Protein AF-A0A2A4XPA4-F1 (afdb_monomer_lite)

pLDDT: mean 94.66, std 5.87, range [63.81, 98.56]

Radius of gyration: 63.0 Å; chains: 1; bounding box: 118×29×169 Å

Foldseek 3Di:
DVVQLVVLVVQLVVLVVVPPVSVVSNVVSVVSNVVVVVVVVVVVVVVVVVVVVVVVVVVVVVVVVVVVVVVVVVVVVVVVVVVVVVVVVVVVVVVVVVVVVVVVVVVVVVVVVVVVVVVVVVVVVVVVVVVVVVVVVVVVVVVVVVVVVVVVVVVVVD

Secondary structure (DSSP, 8-state):
-HHHHHHHHHHHHHHHHTGGGGHHHHHHHHHHHHHHHHHHHHHHHHHHHHHHHHHHHHHHHHHHHHHHHHHHHHHHHHHHHHHHHHHHHHHHHHHHHHHHHHHHHHHHHHHHHHHHHHHHHHHHHHHHHHHHHHHHHHHHHHHHHHHHHHHHHHHHT-

Structure (mmCIF, N/CA/C/O backbone):
data_AF-A0A2A4XPA4-F1
#
_entry.id   AF-A0A2A4X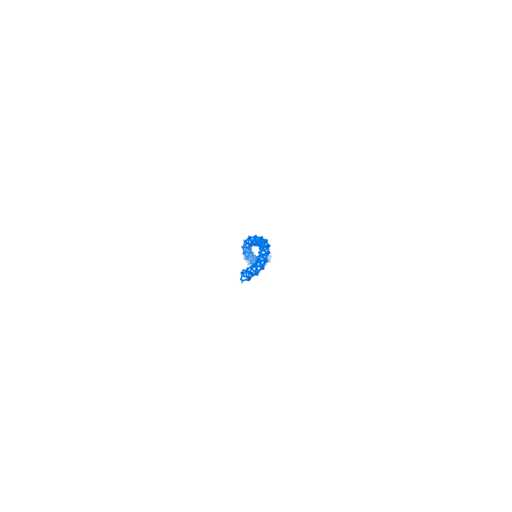PA4-F1
#
loop_
_atom_site.group_PDB
_atom_site.id
_atom_site.type_symbol
_atom_site.label_atom_id
_atom_site.label_alt_id
_atom_site.label_comp_id
_atom_site.label_asym_id
_atom_site.label_entity_id
_atom_site.label_seq_id
_atom_site.pdbx_PDB_ins_code
_atom_site.Cartn_x
_atom_site.Cartn_y
_atom_site.Cartn_z
_atom_site.occupancy
_atom_site.B_iso_or_equiv
_atom_site.auth_seq_id
_atom_site.auth_comp_id
_atom_site.auth_asym_id
_atom_site.auth_atom_id
_atom_site.pdbx_PDB_model_num
ATOM 1 N N . ALA A 1 1 ? 38.205 2.075 -56.247 1.00 78.06 1 ALA A N 1
ATOM 2 C CA . ALA A 1 1 ? 39.506 2.780 -56.245 1.00 78.06 1 ALA A CA 1
ATOM 3 C C . ALA A 1 1 ? 40.656 1.888 -56.724 1.00 78.06 1 ALA A C 1
ATOM 5 O O . ALA A 1 1 ? 41.434 2.318 -57.566 1.00 78.06 1 ALA A O 1
ATOM 6 N N . GLU A 1 2 ? 40.751 0.644 -56.246 1.00 80.25 2 GLU A N 1
ATOM 7 C CA . GLU A 1 2 ? 41.863 -0.274 -56.547 1.00 80.25 2 GLU A CA 1
ATOM 8 C C . GLU A 1 2 ? 42.050 -0.579 -58.047 1.00 80.25 2 GLU A C 1
ATOM 10 O O . GLU A 1 2 ? 43.156 -0.463 -58.570 1.00 80.25 2 GLU A O 1
ATOM 15 N N . GLN A 1 3 ? 40.962 -0.840 -58.780 1.00 85.56 3 GLN A N 1
ATOM 16 C CA . GLN A 1 3 ? 41.000 -1.038 -60.236 1.00 85.56 3 GLN A CA 1
ATOM 17 C C . GLN A 1 3 ? 41.474 0.218 -60.991 1.00 85.56 3 GLN A C 1
ATOM 19 O O . GLN A 1 3 ? 42.236 0.120 -61.948 1.00 85.56 3 GLN A O 1
ATOM 24 N N . THR A 1 4 ? 41.069 1.409 -60.539 1.00 86.88 4 THR A N 1
ATOM 25 C CA . THR A 1 4 ? 41.497 2.701 -61.101 1.00 86.88 4 THR A CA 1
ATOM 26 C C . THR A 1 4 ? 42.980 2.964 -60.831 1.00 86.88 4 THR A C 1
ATOM 28 O O . THR A 1 4 ? 43.686 3.428 -61.721 1.00 86.88 4 THR A O 1
ATOM 31 N N . ASN A 1 5 ? 43.474 2.603 -59.642 1.00 84.19 5 ASN A N 1
ATOM 32 C CA . ASN A 1 5 ? 44.893 2.665 -59.279 1.00 84.19 5 ASN A CA 1
ATOM 33 C C . ASN A 1 5 ? 45.743 1.698 -60.131 1.00 84.19 5 ASN A C 1
ATOM 35 O O . ASN A 1 5 ? 46.809 2.075 -60.613 1.00 84.19 5 ASN A O 1
ATOM 39 N N . LEU A 1 6 ? 45.247 0.480 -60.383 1.00 87.50 6 LEU A N 1
ATOM 40 C CA . LEU A 1 6 ? 45.876 -0.507 -61.273 1.00 87.50 6 LEU A CA 1
ATOM 41 C C . LEU A 1 6 ? 45.920 -0.039 -62.735 1.00 87.50 6 LEU A C 1
ATOM 43 O O . LEU A 1 6 ? 46.951 -0.163 -63.396 1.00 87.50 6 LEU A O 1
ATOM 47 N N . LEU A 1 7 ? 44.828 0.543 -63.237 1.00 87.25 7 LEU A N 1
ATOM 48 C CA . LEU A 1 7 ? 44.773 1.121 -64.584 1.00 87.25 7 LEU A CA 1
ATOM 49 C C . LEU A 1 7 ? 45.718 2.321 -64.724 1.00 87.25 7 LEU A C 1
ATOM 51 O O . LEU A 1 7 ? 46.426 2.426 -65.723 1.00 87.25 7 LEU A O 1
ATOM 55 N N . ALA A 1 8 ? 45.781 3.184 -63.708 1.00 87.75 8 ALA A N 1
ATOM 56 C CA . ALA A 1 8 ? 46.708 4.309 -63.657 1.00 87.75 8 ALA A CA 1
ATOM 57 C C . ALA A 1 8 ? 48.173 3.850 -63.616 1.00 87.75 8 ALA A C 1
ATOM 59 O O . ALA A 1 8 ? 49.020 4.427 -64.288 1.00 87.75 8 ALA A O 1
ATOM 60 N N . LEU A 1 9 ? 48.480 2.770 -62.892 1.00 85.38 9 LEU A N 1
ATOM 61 C CA . LEU A 1 9 ? 49.815 2.175 -62.872 1.00 85.38 9 LEU A CA 1
ATOM 62 C C . LEU A 1 9 ? 50.224 1.642 -64.252 1.00 85.38 9 LEU A C 1
ATOM 64 O O . LEU A 1 9 ? 51.323 1.944 -64.715 1.00 85.38 9 LEU A O 1
ATOM 68 N N . ASN A 1 10 ? 49.337 0.905 -64.924 1.00 87.56 10 ASN A N 1
ATOM 69 C CA . ASN A 1 10 ? 49.577 0.415 -66.284 1.00 87.56 10 ASN A CA 1
ATOM 70 C C . ASN A 1 10 ? 49.756 1.573 -67.279 1.00 87.56 10 ASN A C 1
ATOM 72 O O . ASN A 1 10 ? 50.640 1.520 -68.131 1.00 87.56 10 ASN A O 1
ATOM 76 N N . ALA A 1 11 ? 48.980 2.650 -67.129 1.00 87.19 11 ALA A N 1
ATOM 77 C CA . ALA A 1 11 ? 49.128 3.865 -67.924 1.00 87.19 11 ALA A CA 1
ATOM 78 C C . ALA A 1 11 ? 50.481 4.561 -67.688 1.00 87.19 11 ALA A C 1
ATOM 80 O O . ALA A 1 11 ? 51.105 5.009 -68.647 1.00 87.19 11 ALA A O 1
ATOM 81 N N . THR A 1 12 ? 50.982 4.600 -66.448 1.00 85.50 12 THR A N 1
ATOM 82 C CA . THR A 1 12 ? 52.321 5.126 -66.128 1.00 85.50 12 THR A CA 1
ATOM 83 C C . THR A 1 12 ? 53.437 4.272 -66.737 1.00 85.50 12 THR A C 1
ATOM 85 O O . THR A 1 12 ? 54.426 4.819 -67.226 1.00 85.50 12 THR A O 1
ATOM 88 N N . ILE A 1 13 ? 53.281 2.942 -66.747 1.00 85.19 13 ILE A N 1
ATOM 89 C CA . ILE A 1 13 ? 54.237 2.013 -67.375 1.00 85.19 13 ILE A CA 1
ATOM 90 C C . ILE A 1 13 ? 54.298 2.251 -68.889 1.00 85.19 13 ILE A C 1
ATOM 92 O O . ILE A 1 13 ? 55.386 2.397 -69.449 1.00 85.19 13 ILE A O 1
ATOM 96 N N . GLU A 1 14 ? 53.144 2.360 -69.549 1.00 88.00 14 GLU A N 1
ATOM 97 C CA . GLU A 1 14 ? 53.097 2.573 -70.999 1.00 88.00 14 GLU A CA 1
ATOM 98 C C . GLU A 1 14 ? 53.550 3.994 -71.388 1.00 88.00 14 GLU A C 1
ATOM 100 O O . GLU A 1 14 ? 54.216 4.179 -72.407 1.00 88.00 14 GLU A O 1
ATOM 105 N N . ALA A 1 15 ? 53.303 4.994 -70.531 1.00 86.44 15 ALA A N 1
ATOM 106 C CA . ALA A 1 15 ? 53.837 6.347 -70.693 1.00 86.44 15 ALA A CA 1
ATOM 107 C C . ALA A 1 15 ? 55.373 6.381 -70.640 1.00 86.44 15 ALA A C 1
ATOM 109 O O . ALA A 1 15 ? 56.000 7.074 -71.441 1.00 86.44 15 ALA A O 1
ATOM 110 N N . ALA A 1 16 ? 55.9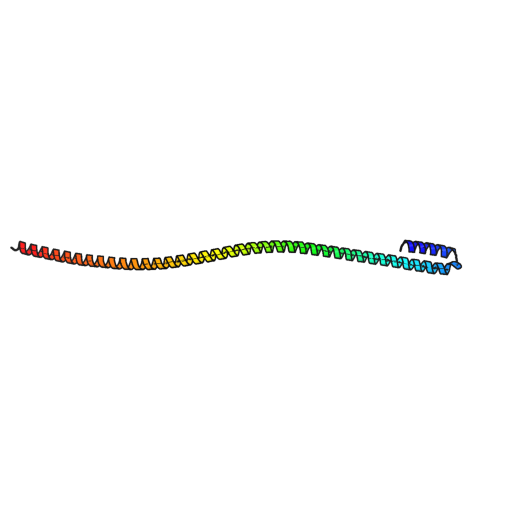87 5.613 -69.732 1.00 84.94 16 ALA A N 1
ATOM 111 C CA . ALA A 1 16 ? 57.442 5.486 -69.642 1.00 84.94 16 ALA A CA 1
ATOM 112 C C . ALA A 1 16 ? 58.034 4.791 -70.881 1.00 84.94 16 ALA A C 1
ATOM 114 O O . ALA A 1 16 ? 59.110 5.162 -71.351 1.00 84.94 16 ALA A O 1
ATOM 115 N N . ARG A 1 17 ? 57.304 3.825 -71.453 1.00 87.06 17 ARG A N 1
ATOM 116 C CA . ARG A 1 17 ? 57.691 3.107 -72.675 1.00 87.06 17 ARG A CA 1
ATOM 117 C C . ARG A 1 17 ? 57.690 3.998 -73.924 1.00 87.06 17 ARG A C 1
ATOM 119 O O . ARG A 1 17 ? 58.490 3.773 -74.827 1.00 87.06 17 ARG A O 1
ATOM 126 N N . ALA A 1 18 ? 56.835 5.021 -73.959 1.00 85.69 18 ALA A N 1
ATOM 127 C CA . ALA A 1 18 ? 56.734 5.993 -75.051 1.00 85.69 18 ALA A CA 1
ATOM 128 C C . ALA A 1 18 ? 57.793 7.124 -75.009 1.00 85.69 18 ALA A C 1
ATOM 130 O O . ALA A 1 18 ? 57.845 7.950 -75.926 1.00 85.69 18 ALA A O 1
ATOM 131 N N . GLY A 1 19 ? 58.646 7.184 -73.976 1.00 81.62 19 GLY A N 1
ATOM 132 C CA . GLY A 1 19 ? 59.735 8.165 -73.868 1.00 81.62 19 GLY A CA 1
ATOM 133 C C . GLY A 1 19 ? 59.254 9.623 -73.770 1.00 81.62 19 GLY A C 1
ATOM 134 O O . GLY A 1 19 ? 58.294 9.926 -73.065 1.00 81.62 19 GLY A O 1
ATOM 135 N N . GLU A 1 20 ? 59.912 10.551 -74.479 1.00 79.81 20 GLU A N 1
ATOM 136 C CA . GLU A 1 20 ? 59.581 11.994 -74.463 1.00 79.81 20 GLU A CA 1
ATOM 137 C C . GLU A 1 20 ? 58.129 12.291 -74.885 1.00 79.81 20 GLU A C 1
ATOM 139 O O . GLU A 1 20 ? 57.500 13.193 -74.330 1.00 79.81 20 GLU A O 1
ATOM 144 N N . MET A 1 21 ? 57.560 11.495 -75.799 1.00 78.38 21 MET A N 1
ATOM 145 C CA . MET A 1 21 ? 56.183 11.668 -76.288 1.00 78.38 21 MET A CA 1
ATOM 146 C C . MET A 1 21 ? 55.123 11.276 -75.241 1.00 78.38 21 MET A C 1
ATOM 148 O O . MET A 1 21 ? 53.968 11.681 -75.354 1.00 78.38 21 MET A O 1
ATOM 152 N N . GLY A 1 22 ? 55.501 10.509 -74.208 1.00 83.50 22 GLY A N 1
ATOM 153 C CA . GLY A 1 22 ? 54.608 10.013 -73.155 1.00 83.50 22 GLY A CA 1
ATOM 154 C C . GLY A 1 22 ? 54.494 10.908 -71.916 1.00 83.50 22 GLY A C 1
ATOM 155 O O . GLY A 1 22 ? 53.676 10.624 -71.042 1.00 83.50 22 GLY A O 1
ATOM 156 N N . LYS A 1 23 ? 55.268 12.002 -71.816 1.00 82.19 23 LYS A N 1
ATOM 157 C CA . LYS A 1 23 ? 55.342 12.842 -70.600 1.00 82.19 23 LYS A CA 1
ATOM 158 C C . LYS A 1 23 ? 53.990 13.398 -70.142 1.00 82.19 23 LYS A C 1
ATOM 160 O O . LYS A 1 23 ? 53.690 13.356 -68.954 1.00 82.19 23 LYS A O 1
ATOM 165 N N . GLY A 1 24 ? 53.156 13.879 -71.067 1.00 85.19 24 GLY A N 1
ATOM 166 C CA . GLY A 1 24 ? 51.815 14.381 -70.732 1.00 85.19 24 GLY A CA 1
ATOM 167 C C . GLY A 1 24 ? 50.889 13.281 -70.200 1.00 85.19 24 GLY A C 1
ATOM 168 O O . GLY A 1 24 ? 50.154 13.496 -69.239 1.00 85.19 24 GLY A O 1
ATOM 169 N N . PHE A 1 25 ? 50.986 12.075 -70.767 1.00 86.81 25 PHE A N 1
ATOM 170 C CA . PHE A 1 25 ? 50.215 10.911 -70.326 1.00 86.81 25 PHE A CA 1
ATOM 171 C C . PHE A 1 25 ? 50.685 10.404 -68.953 1.00 86.81 25 PHE A C 1
ATOM 173 O O . PHE A 1 25 ? 49.860 10.026 -68.125 1.00 86.81 25 PHE A O 1
ATOM 180 N N . ALA A 1 26 ? 51.990 10.484 -68.667 1.00 86.56 26 ALA A N 1
ATOM 181 C CA . ALA A 1 26 ? 52.560 10.137 -67.364 1.00 86.56 26 ALA A CA 1
ATOM 182 C C . ALA A 1 26 ? 52.044 11.041 -66.230 1.00 86.56 26 ALA A C 1
ATOM 184 O O . ALA A 1 26 ? 51.760 10.549 -65.138 1.00 86.56 26 ALA A O 1
ATOM 185 N N . VAL A 1 27 ? 51.882 12.348 -66.482 1.00 88.69 27 VAL A N 1
ATOM 186 C CA . VAL A 1 27 ? 51.324 13.291 -65.492 1.00 88.69 27 VAL A CA 1
ATOM 187 C C . VAL A 1 27 ? 49.870 12.946 -65.179 1.00 88.69 27 VAL A C 1
ATOM 189 O O . VAL A 1 27 ? 49.508 12.828 -64.011 1.00 88.69 27 VAL A O 1
ATOM 192 N N . VAL A 1 28 ? 49.051 12.705 -66.208 1.00 90.38 28 VAL A N 1
ATOM 193 C CA . VAL A 1 28 ? 47.643 12.316 -66.026 1.00 90.38 28 VAL A CA 1
ATOM 194 C C . VAL A 1 28 ? 47.535 10.979 -65.291 1.00 90.38 28 VAL A C 1
ATOM 196 O O . VAL A 1 28 ? 46.748 10.859 -64.358 1.00 90.38 28 VAL A O 1
ATOM 199 N N . ALA A 1 29 ? 48.354 9.988 -65.648 1.00 89.81 29 ALA A N 1
ATOM 200 C CA . ALA A 1 29 ? 48.372 8.697 -64.968 1.00 89.81 29 ALA A CA 1
ATOM 201 C C . ALA A 1 29 ? 48.773 8.826 -63.485 1.00 89.81 29 ALA A C 1
ATOM 203 O O . ALA A 1 29 ? 48.153 8.204 -62.623 1.00 89.81 29 ALA A O 1
ATOM 204 N N . SER A 1 30 ? 49.749 9.682 -6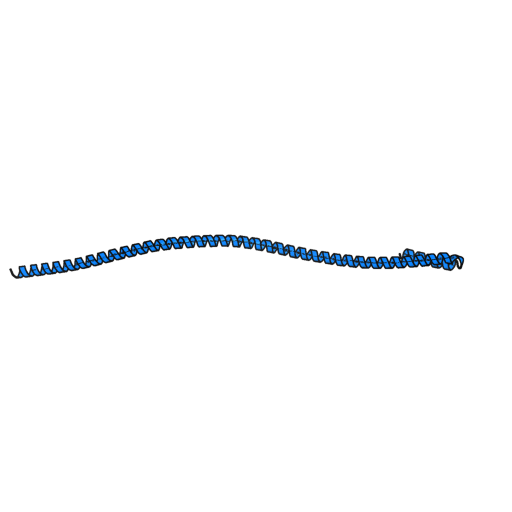3.160 1.00 89.06 30 SER A N 1
ATOM 205 C CA . SER A 1 30 ? 50.129 9.977 -61.772 1.00 89.06 30 SER A CA 1
ATOM 206 C C . SER A 1 30 ? 49.007 10.666 -60.988 1.00 89.06 30 SER A C 1
ATOM 208 O O . SER A 1 30 ? 48.763 10.313 -59.833 1.00 89.06 30 SER A O 1
ATOM 210 N N . GLU A 1 31 ? 48.296 11.610 -61.605 1.00 91.81 31 GLU A N 1
ATOM 211 C CA . GLU A 1 31 ? 47.179 12.315 -60.968 1.00 91.81 31 GLU A CA 1
ATOM 212 C C . GLU A 1 31 ? 46.001 11.368 -60.707 1.00 91.81 31 GLU A C 1
ATOM 214 O O . GLU A 1 31 ? 45.484 11.303 -59.593 1.00 91.81 31 GLU A O 1
ATOM 219 N N . VAL A 1 32 ? 45.646 10.524 -61.685 1.00 92.81 32 VAL A N 1
ATOM 220 C CA . VAL A 1 32 ? 44.612 9.487 -61.518 1.00 92.81 32 VAL A CA 1
ATOM 221 C C . VAL A 1 32 ? 44.997 8.502 -60.411 1.00 92.81 32 VAL A C 1
ATOM 223 O O . VAL A 1 32 ? 44.144 8.114 -59.612 1.00 92.81 32 VAL A O 1
ATOM 226 N N . LYS A 1 33 ? 46.279 8.130 -60.307 1.00 87.06 33 LYS A N 1
ATOM 227 C CA . LYS A 1 33 ? 46.792 7.281 -59.223 1.00 87.06 33 LYS A CA 1
ATOM 228 C C . LYS A 1 33 ? 46.640 7.952 -57.852 1.00 87.06 33 LYS A C 1
ATOM 230 O O . LYS A 1 33 ? 46.200 7.313 -56.897 1.00 87.06 33 LYS A O 1
ATOM 235 N N . SER A 1 34 ? 46.974 9.240 -57.756 1.00 91.44 34 SER A N 1
ATOM 236 C CA . SER A 1 34 ? 46.817 10.040 -56.535 1.00 91.44 34 SER A CA 1
ATOM 237 C C . SER A 1 34 ? 45.349 10.126 -56.103 1.00 91.44 34 SER A C 1
ATOM 239 O O . SER A 1 34 ? 45.027 9.807 -54.957 1.00 91.44 34 SER A O 1
ATOM 241 N N . LEU A 1 35 ? 44.443 10.459 -57.029 1.00 93.12 35 LEU A N 1
ATOM 242 C CA . LEU A 1 35 ? 43.000 10.523 -56.773 1.00 93.12 35 LEU A CA 1
ATOM 243 C C . LEU A 1 35 ? 42.426 9.161 -56.369 1.00 93.12 35 LEU A C 1
ATOM 245 O O . LEU A 1 35 ? 41.601 9.087 -55.458 1.00 93.12 35 LEU A O 1
ATOM 249 N N . ALA A 1 36 ? 42.871 8.072 -57.003 1.00 92.12 36 ALA A N 1
ATOM 250 C CA . ALA A 1 36 ? 42.450 6.724 -56.635 1.00 92.12 36 ALA A CA 1
ATOM 251 C C . ALA A 1 36 ? 42.866 6.373 -55.195 1.00 92.12 36 ALA A C 1
ATOM 253 O O . ALA A 1 36 ? 42.043 5.856 -54.442 1.00 92.12 36 ALA A O 1
ATOM 254 N N . ASN A 1 37 ? 44.091 6.713 -54.782 1.00 91.25 37 ASN A N 1
ATOM 255 C CA . ASN A 1 37 ? 44.553 6.500 -53.406 1.00 91.25 37 ASN A CA 1
ATOM 256 C C . ASN A 1 37 ? 43.798 7.373 -52.392 1.00 91.25 37 ASN A C 1
ATOM 258 O O . ASN A 1 37 ? 43.400 6.876 -51.342 1.00 91.25 37 ASN A O 1
ATOM 262 N N . GLN A 1 38 ? 43.543 8.646 -52.712 1.00 94.62 38 GLN A N 1
ATOM 263 C CA . GLN A 1 38 ? 42.725 9.526 -51.866 1.00 94.62 38 GLN A CA 1
ATOM 264 C C . GLN A 1 38 ? 41.295 8.993 -51.715 1.00 94.62 38 GLN A C 1
ATOM 266 O O . GLN A 1 38 ? 40.754 8.982 -50.614 1.00 94.62 38 GLN A O 1
ATOM 271 N N . THR A 1 39 ? 40.709 8.481 -52.801 1.00 94.19 39 THR A N 1
ATOM 272 C CA . THR A 1 39 ? 39.374 7.866 -52.783 1.00 94.19 39 THR A CA 1
ATOM 273 C C . THR A 1 39 ? 39.356 6.600 -51.926 1.00 94.19 39 THR A C 1
ATOM 275 O O . THR A 1 39 ? 38.416 6.401 -51.162 1.00 94.19 39 THR A O 1
ATOM 278 N N . ALA A 1 40 ? 40.383 5.747 -52.027 1.00 93.81 40 ALA A N 1
ATOM 279 C CA . ALA A 1 40 ? 40.505 4.548 -51.194 1.00 93.81 40 ALA A CA 1
ATOM 280 C C . ALA A 1 40 ? 40.568 4.917 -49.707 1.00 93.81 40 ALA A C 1
ATOM 282 O O . ALA A 1 40 ? 39.763 4.419 -48.926 1.00 93.81 40 ALA A O 1
ATOM 283 N N . LYS A 1 41 ? 41.433 5.874 -49.349 1.00 94.25 41 LYS A N 1
ATOM 284 C CA . LYS A 1 41 ? 41.571 6.360 -47.973 1.00 94.25 41 LYS A CA 1
ATOM 285 C C . LYS A 1 41 ? 40.269 6.958 -47.431 1.00 94.25 41 LYS A C 1
ATOM 287 O O . LYS A 1 41 ? 39.840 6.596 -46.344 1.00 94.25 41 LYS A O 1
ATOM 292 N N . ALA A 1 42 ? 39.609 7.824 -48.199 1.00 95.19 42 ALA A N 1
ATOM 293 C CA . ALA A 1 42 ? 38.322 8.393 -47.798 1.00 95.19 42 ALA A CA 1
ATOM 294 C C . ALA A 1 42 ? 37.244 7.305 -47.625 1.00 95.19 42 ALA A C 1
ATOM 296 O O . ALA A 1 42 ? 36.416 7.391 -46.725 1.00 95.19 42 ALA A O 1
ATOM 297 N N . THR A 1 43 ? 37.265 6.255 -48.455 1.00 95.69 43 THR A N 1
ATOM 298 C CA . THR A 1 43 ? 36.341 5.115 -48.325 1.00 95.69 43 THR A CA 1
ATOM 299 C C . THR A 1 43 ? 36.617 4.308 -47.053 1.00 95.69 43 THR A C 1
ATOM 301 O O . THR A 1 43 ? 35.670 3.888 -46.390 1.00 95.69 43 THR A O 1
ATOM 304 N N . GLU A 1 44 ? 37.885 4.108 -46.684 1.00 95.94 44 GLU A N 1
ATOM 305 C CA . GLU A 1 44 ? 38.273 3.462 -45.421 1.00 95.94 44 GLU A CA 1
ATOM 306 C C . GLU A 1 44 ? 37.833 4.287 -44.205 1.00 95.94 44 GLU A C 1
ATOM 308 O O . GLU A 1 44 ? 37.220 3.738 -43.292 1.00 95.94 44 GLU A O 1
ATOM 313 N N . GLU A 1 45 ? 38.063 5.604 -44.220 1.00 97.12 45 GLU A N 1
ATOM 314 C CA . GLU A 1 45 ? 37.628 6.521 -43.156 1.00 97.12 45 GLU A CA 1
ATOM 315 C C . GLU A 1 45 ? 36.097 6.514 -42.996 1.00 97.12 45 GLU A C 1
ATOM 317 O O . GLU A 1 45 ? 35.595 6.377 -41.880 1.00 97.12 45 GLU A O 1
ATOM 322 N N . ILE A 1 46 ? 35.344 6.569 -44.103 1.00 97.06 46 ILE A N 1
ATOM 323 C CA . ILE A 1 46 ? 33.878 6.444 -44.083 1.00 97.06 46 ILE A CA 1
ATOM 324 C C . ILE A 1 46 ? 33.458 5.077 -43.536 1.00 97.06 46 ILE A C 1
ATOM 326 O O . ILE A 1 46 ? 32.524 4.999 -42.743 1.00 97.06 46 ILE A O 1
ATOM 330 N N . SER A 1 47 ? 34.137 3.997 -43.930 1.00 97.62 47 SER A N 1
ATOM 331 C CA . SER A 1 47 ? 33.807 2.644 -43.463 1.00 97.62 47 SER A CA 1
ATOM 332 C C . SER A 1 47 ? 34.011 2.503 -41.954 1.00 97.62 47 SER A C 1
ATOM 334 O O . SER A 1 47 ? 33.153 1.940 -41.277 1.00 97.62 47 SER A O 1
ATOM 336 N N . ALA A 1 48 ? 35.102 3.062 -41.421 1.00 97.69 48 ALA A N 1
ATOM 337 C CA . ALA A 1 48 ? 35.351 3.112 -39.983 1.00 97.69 48 ALA A CA 1
ATOM 338 C C . ALA A 1 48 ? 34.267 3.924 -39.258 1.00 97.69 48 ALA A C 1
ATOM 340 O O . ALA A 1 48 ? 33.677 3.447 -38.293 1.00 97.69 48 ALA A O 1
ATOM 341 N N . GLN A 1 49 ? 33.918 5.102 -39.779 1.00 98.12 49 GLN A N 1
ATOM 342 C CA . GLN A 1 49 ? 32.883 5.941 -39.180 1.00 98.12 49 GLN A CA 1
ATOM 343 C C . GLN A 1 49 ? 31.497 5.278 -39.203 1.00 98.12 49 GLN A C 1
ATOM 345 O O . GLN A 1 49 ? 30.733 5.394 -38.246 1.00 98.12 49 GLN A O 1
ATOM 350 N N . VAL A 1 50 ? 31.166 4.552 -40.273 1.00 97.94 50 VAL A N 1
ATOM 351 C CA . VAL A 1 50 ? 29.930 3.762 -40.352 1.00 97.94 50 VAL A CA 1
ATOM 352 C C . VAL A 1 50 ? 29.934 2.642 -39.313 1.00 97.94 50 VAL A C 1
ATOM 354 O O . VAL A 1 50 ? 28.908 2.439 -38.664 1.00 97.94 50 VAL A O 1
ATOM 357 N N . ALA A 1 51 ? 31.059 1.951 -39.114 1.00 98.12 51 ALA A N 1
ATOM 358 C CA . ALA A 1 51 ? 31.176 0.915 -38.090 1.00 98.12 51 ALA A CA 1
ATOM 359 C C . ALA A 1 51 ? 30.961 1.484 -36.675 1.00 98.12 51 ALA A C 1
ATOM 361 O O . ALA A 1 51 ? 30.205 0.906 -35.893 1.00 98.12 51 ALA A O 1
ATOM 362 N N . ASP A 1 52 ? 31.530 2.654 -36.376 1.00 98.25 52 ASP A N 1
ATOM 363 C CA . ASP A 1 52 ? 31.348 3.331 -35.085 1.00 98.25 52 ASP A CA 1
ATOM 364 C C . ASP A 1 52 ? 29.890 3.767 -34.859 1.00 98.25 52 ASP A C 1
ATOM 366 O O . ASP A 1 52 ? 29.335 3.595 -33.768 1.00 98.25 52 ASP A O 1
ATOM 370 N N . ILE A 1 53 ? 29.230 4.293 -35.899 1.00 97.81 53 ILE A N 1
ATOM 371 C CA . ILE A 1 53 ? 27.803 4.651 -35.849 1.00 97.81 53 ILE A CA 1
ATOM 372 C C . ILE A 1 53 ? 26.946 3.405 -35.607 1.00 97.81 53 ILE A C 1
ATOM 374 O O . ILE A 1 53 ? 26.019 3.443 -34.794 1.00 97.81 53 ILE A O 1
ATOM 378 N N . GLN A 1 54 ? 27.244 2.296 -36.287 1.00 98.06 54 GLN A N 1
ATOM 379 C CA . GLN A 1 54 ? 26.528 1.033 -36.110 1.00 98.06 54 GLN A CA 1
ATOM 380 C C . GLN A 1 54 ? 26.701 0.479 -34.692 1.00 98.06 54 GLN A C 1
ATOM 382 O O . GLN A 1 54 ? 25.709 0.077 -34.082 1.00 98.06 54 GLN A O 1
ATOM 387 N N . ALA A 1 55 ? 27.918 0.513 -34.143 1.00 98.31 55 ALA A N 1
ATOM 388 C CA . ALA A 1 55 ? 28.188 0.099 -32.768 1.00 98.31 55 ALA A CA 1
ATOM 389 C C . ALA A 1 55 ? 27.411 0.961 -31.759 1.00 98.31 55 ALA A C 1
ATOM 391 O O . ALA A 1 55 ? 26.656 0.431 -30.945 1.00 98.31 55 ALA A O 1
ATOM 392 N N . SER A 1 56 ? 27.486 2.287 -31.899 1.00 98.25 56 SER A N 1
ATOM 393 C CA . SER A 1 56 ? 26.759 3.233 -31.038 1.00 98.25 56 SER A CA 1
ATOM 394 C C . SER A 1 56 ? 25.241 3.031 -31.108 1.00 98.25 56 SER A C 1
ATOM 396 O O . SER A 1 56 ? 24.541 3.100 -30.099 1.00 98.25 56 SER A O 1
ATOM 398 N N . THR A 1 57 ? 24.719 2.745 -32.304 1.00 98.31 57 THR A N 1
ATOM 399 C CA . THR A 1 57 ? 23.294 2.452 -32.511 1.00 98.31 57 THR A CA 1
ATOM 400 C C . THR A 1 57 ? 22.897 1.140 -31.837 1.00 98.31 57 THR A C 1
ATOM 402 O O . THR A 1 57 ? 21.849 1.074 -31.199 1.00 98.31 57 THR A O 1
ATOM 405 N N . SER A 1 58 ? 23.732 0.101 -31.936 1.00 98.38 58 SER A N 1
ATOM 406 C CA . SER A 1 58 ? 23.502 -1.175 -31.253 1.00 98.38 58 SER A CA 1
ATOM 407 C C . SER A 1 58 ? 23.446 -0.998 -29.734 1.00 98.38 58 SER A C 1
ATOM 409 O O . SER A 1 58 ? 22.590 -1.592 -29.082 1.00 98.38 58 SER A O 1
ATOM 411 N N . ASP A 1 59 ? 24.328 -0.182 -29.163 1.00 98.38 59 ASP A N 1
ATOM 412 C CA . ASP A 1 59 ? 24.330 0.078 -27.722 1.00 98.38 59 ASP A CA 1
ATOM 413 C C . ASP A 1 59 ? 23.100 0.883 -27.286 1.00 98.38 59 ASP A C 1
ATOM 415 O O . ASP A 1 59 ? 22.483 0.564 -26.270 1.00 98.38 59 ASP A O 1
ATOM 419 N N . ALA A 1 60 ? 22.657 1.850 -28.097 1.00 98.44 60 ALA A N 1
ATOM 420 C CA . ALA A 1 60 ? 21.401 2.558 -27.856 1.00 98.44 60 ALA A CA 1
ATOM 421 C C . ALA A 1 60 ? 20.186 1.611 -27.875 1.00 98.44 60 ALA A C 1
ATOM 423 O O . ALA A 1 60 ? 19.308 1.719 -27.020 1.00 98.44 60 ALA A O 1
ATOM 424 N N . VAL A 1 61 ? 20.142 0.654 -28.810 1.00 98.56 61 VAL A N 1
ATOM 425 C CA . VAL A 1 61 ? 19.069 -0.355 -28.872 1.00 98.56 61 VAL A CA 1
ATOM 426 C C . VAL A 1 61 ? 19.063 -1.238 -27.623 1.00 98.56 61 VAL A C 1
ATOM 428 O O . VAL A 1 61 ? 17.989 -1.473 -27.074 1.00 98.56 61 VAL A O 1
ATOM 431 N N . LYS A 1 62 ? 20.230 -1.677 -27.135 1.00 98.44 62 LYS A N 1
ATOM 432 C CA . LYS A 1 62 ? 20.326 -2.443 -25.879 1.00 98.44 62 LYS A CA 1
ATOM 433 C C . LYS A 1 62 ? 19.815 -1.641 -24.685 1.00 98.44 62 LYS A C 1
ATOM 435 O O . LYS A 1 62 ? 18.992 -2.144 -23.932 1.00 98.44 62 LYS A O 1
ATOM 440 N N . GLY A 1 63 ? 20.215 -0.373 -24.565 1.00 98.56 63 GLY A N 1
ATOM 441 C CA . GLY A 1 63 ? 19.714 0.497 -23.497 1.00 98.56 63 GLY A CA 1
ATOM 442 C C . GLY A 1 63 ? 18.190 0.671 -23.541 1.00 98.56 63 GLY A C 1
ATOM 443 O O . GLY A 1 63 ? 17.531 0.670 -22.507 1.00 98.56 63 GLY A O 1
ATOM 444 N N . ILE A 1 64 ? 17.596 0.754 -24.737 1.00 98.12 64 ILE A N 1
ATOM 445 C CA . ILE A 1 64 ? 16.133 0.804 -24.894 1.00 98.12 64 ILE A CA 1
ATOM 446 C C . ILE A 1 64 ? 15.472 -0.522 -24.479 1.00 98.12 64 ILE A C 1
ATOM 448 O O . ILE A 1 64 ? 14.387 -0.502 -23.894 1.00 98.12 64 ILE A O 1
ATOM 452 N N . GLN A 1 65 ? 16.101 -1.667 -24.759 1.00 98.44 65 GLN A N 1
ATOM 453 C CA . GLN A 1 65 ? 15.605 -2.977 -24.323 1.00 98.44 65 GLN A CA 1
ATOM 454 C C . GLN A 1 65 ? 15.601 -3.087 -22.795 1.00 98.44 65 GLN A C 1
ATOM 456 O O . GLN A 1 65 ? 14.563 -3.413 -22.228 1.00 98.44 65 GLN A O 1
ATOM 461 N N . GLU A 1 66 ? 16.692 -2.699 -22.133 1.00 98.44 66 GLU A N 1
ATOM 462 C CA . GLU A 1 66 ? 16.781 -2.668 -20.665 1.00 98.44 66 GLU A CA 1
ATOM 463 C C . GLU A 1 66 ? 15.712 -1.750 -20.048 1.00 98.44 66 GLU A C 1
ATOM 465 O O . GLU A 1 66 ? 15.028 -2.126 -19.099 1.00 98.44 66 GLU A O 1
ATOM 470 N N . ILE A 1 67 ? 15.488 -0.562 -20.627 1.00 98.12 67 ILE A N 1
ATOM 471 C CA . ILE A 1 67 ? 14.405 0.337 -20.191 1.00 98.12 67 ILE A CA 1
ATOM 472 C C . ILE A 1 67 ? 13.036 -0.337 -20.345 1.00 98.12 67 ILE A C 1
ATOM 474 O O . ILE A 1 67 ? 12.173 -0.180 -19.485 1.00 98.12 67 ILE A O 1
ATOM 478 N N . THR A 1 68 ? 12.821 -1.084 -21.428 1.00 98.38 68 THR A N 1
ATOM 479 C CA . THR A 1 68 ? 11.549 -1.780 -21.674 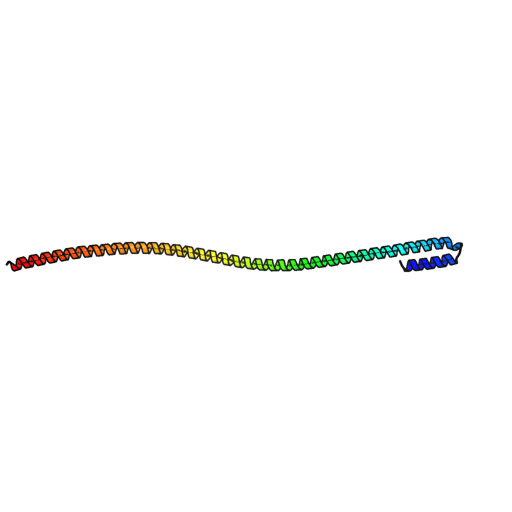1.00 98.38 68 THR A CA 1
ATOM 480 C C . THR A 1 68 ? 11.300 -2.871 -20.631 1.00 98.38 68 THR A C 1
ATOM 482 O O . THR A 1 68 ? 10.175 -3.000 -20.152 1.00 98.38 68 THR A O 1
ATOM 485 N N . GLU A 1 69 ? 12.338 -3.611 -20.242 1.00 98.31 69 GLU A N 1
ATOM 486 C CA . GLU A 1 69 ? 12.268 -4.623 -19.181 1.00 98.31 69 GLU A CA 1
ATOM 487 C C . GLU A 1 69 ? 11.947 -3.989 -17.823 1.00 98.31 69 GLU A C 1
ATOM 489 O O . GLU A 1 69 ? 10.996 -4.401 -17.161 1.00 98.31 69 GLU A O 1
ATOM 494 N N . ILE A 1 70 ? 12.642 -2.907 -17.458 1.00 98.19 70 ILE A N 1
ATOM 495 C CA . ILE A 1 70 ? 12.365 -2.164 -16.219 1.00 98.19 70 ILE A CA 1
ATOM 496 C C . ILE A 1 70 ? 10.920 -1.647 -16.202 1.00 98.19 70 ILE A C 1
ATOM 498 O O . ILE A 1 70 ? 10.240 -1.716 -15.180 1.00 98.19 70 ILE A O 1
ATOM 502 N N . MET A 1 71 ? 10.412 -1.145 -17.329 1.00 97.69 71 MET A N 1
ATOM 503 C CA . MET A 1 71 ? 9.028 -0.667 -17.410 1.00 97.69 71 MET A CA 1
ATOM 504 C C . MET A 1 71 ? 8.007 -1.805 -17.289 1.00 97.69 71 MET A C 1
ATOM 506 O O . MET A 1 71 ? 6.907 -1.575 -16.785 1.00 97.69 71 MET A O 1
ATOM 510 N N . ALA A 1 72 ? 8.346 -3.025 -17.711 1.00 98.12 72 ALA A N 1
ATOM 511 C CA . ALA A 1 72 ? 7.502 -4.192 -17.477 1.00 98.12 72 ALA A CA 1
ATOM 512 C C . ALA A 1 72 ? 7.418 -4.525 -15.977 1.00 98.12 72 ALA A C 1
ATOM 514 O O . ALA A 1 72 ? 6.311 -4.686 -15.465 1.00 98.12 72 ALA A O 1
ATOM 515 N N . GLU A 1 73 ? 8.547 -4.515 -15.260 1.00 98.19 73 GLU A N 1
ATOM 516 C CA . GLU A 1 73 ? 8.566 -4.708 -13.800 1.00 98.19 73 GLU A CA 1
ATOM 517 C C . GLU A 1 73 ? 7.780 -3.613 -13.063 1.00 98.19 73 GLU A C 1
ATOM 519 O O . GLU A 1 73 ? 7.006 -3.895 -12.150 1.00 98.19 73 GLU A O 1
ATOM 524 N N . VAL A 1 74 ? 7.922 -2.349 -13.479 1.00 98.00 74 VAL A N 1
ATOM 525 C CA . VAL A 1 74 ? 7.166 -1.229 -12.893 1.00 98.00 74 VAL A CA 1
ATOM 526 C C . VAL A 1 74 ? 5.657 -1.429 -13.048 1.00 98.00 74 VAL A C 1
ATOM 528 O O . VAL A 1 74 ? 4.907 -1.131 -12.114 1.00 98.00 74 VAL A O 1
ATOM 531 N N . ASN A 1 75 ? 5.198 -1.940 -14.193 1.00 97.31 75 ASN A N 1
ATOM 532 C CA . ASN A 1 75 ? 3.783 -2.257 -14.384 1.00 97.31 75 ASN A CA 1
ATOM 533 C C . ASN A 1 75 ? 3.331 -3.385 -13.448 1.00 97.31 75 ASN A C 1
ATOM 535 O O . ASN A 1 75 ? 2.309 -3.232 -12.785 1.00 97.31 75 ASN A O 1
ATOM 539 N N . GLU A 1 76 ? 4.117 -4.457 -13.313 1.00 97.81 76 GLU A N 1
ATOM 540 C CA . GLU A 1 76 ? 3.807 -5.562 -12.396 1.00 97.81 76 GLU A CA 1
ATOM 541 C C . GLU A 1 76 ? 3.695 -5.085 -10.938 1.00 97.81 76 GLU A C 1
ATOM 543 O O . GLU A 1 76 ? 2.724 -5.398 -10.242 1.00 97.81 76 GLU A O 1
ATOM 548 N N . TYR A 1 77 ? 4.634 -4.251 -10.478 1.00 97.50 77 TYR A N 1
ATOM 549 C CA . TYR A 1 77 ? 4.555 -3.660 -9.141 1.00 97.50 77 TYR A CA 1
ATOM 550 C C . TYR A 1 77 ? 3.341 -2.748 -8.977 1.00 97.50 77 TYR A C 1
ATOM 552 O O . TYR A 1 77 ? 2.713 -2.747 -7.919 1.00 97.50 77 TYR A O 1
ATOM 560 N N . THR A 1 78 ? 2.992 -1.978 -10.006 1.00 97.69 78 THR A N 1
ATOM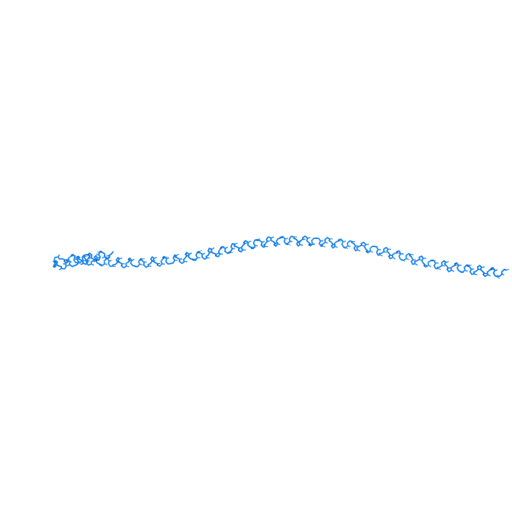 561 C CA . THR A 1 78 ? 1.833 -1.079 -9.961 1.00 97.69 78 THR A CA 1
ATOM 562 C C . THR A 1 78 ? 0.529 -1.867 -9.834 1.00 97.69 78 THR A C 1
ATOM 564 O O . THR A 1 78 ? -0.324 -1.498 -9.024 1.00 97.69 78 THR A O 1
ATOM 567 N N . ASP A 1 79 ? 0.400 -2.984 -10.550 1.00 97.81 79 ASP A N 1
ATOM 568 C CA . ASP A 1 79 ? -0.754 -3.881 -10.447 1.00 97.81 79 ASP A CA 1
ATOM 569 C C . ASP A 1 79 ? -0.852 -4.516 -9.049 1.00 97.81 79 ASP A C 1
ATOM 571 O O . ASP A 1 79 ? -1.924 -4.520 -8.433 1.00 97.81 79 ASP A O 1
ATOM 575 N N . ALA A 1 80 ? 0.273 -4.977 -8.493 1.00 97.81 80 ALA A N 1
ATOM 576 C CA . ALA A 1 80 ? 0.326 -5.526 -7.137 1.00 97.81 80 ALA A CA 1
ATOM 577 C C . ALA A 1 80 ? -0.039 -4.483 -6.061 1.00 97.81 80 ALA A C 1
ATOM 579 O O . ALA A 1 80 ? -0.780 -4.783 -5.116 1.00 97.81 80 ALA A O 1
ATOM 580 N N . ILE A 1 81 ? 0.435 -3.240 -6.215 1.00 97.56 81 ILE A N 1
ATOM 581 C CA . ILE A 1 81 ? 0.056 -2.111 -5.353 1.00 97.56 81 ILE A CA 1
ATOM 582 C C . ILE A 1 81 ? -1.446 -1.842 -5.478 1.00 97.56 81 ILE A C 1
ATOM 584 O O . ILE A 1 81 ? -2.115 -1.685 -4.459 1.00 97.56 81 ILE A O 1
ATOM 588 N N . GLY A 1 82 ? -1.993 -1.838 -6.696 1.00 97.69 82 GLY A N 1
ATOM 589 C CA . GLY A 1 82 ? -3.425 -1.659 -6.938 1.00 97.69 82 GLY A CA 1
ATOM 590 C C . GLY A 1 82 ? -4.280 -2.694 -6.203 1.00 97.69 82 GLY A C 1
ATOM 591 O O . GLY A 1 82 ? -5.230 -2.326 -5.510 1.00 97.69 82 GLY A O 1
ATOM 592 N N . SER A 1 83 ? -3.901 -3.974 -6.282 1.00 97.56 83 SER A N 1
ATOM 593 C CA . SER A 1 83 ? -4.575 -5.055 -5.547 1.00 97.56 83 SER A CA 1
ATOM 594 C C . SER A 1 83 ? -4.485 -4.859 -4.032 1.00 97.56 83 SER A C 1
ATOM 596 O O . SER A 1 83 ? -5.495 -4.929 -3.333 1.00 97.56 83 SER A O 1
ATOM 598 N N . SER A 1 84 ? -3.294 -4.536 -3.522 1.00 98.00 84 SER A N 1
ATOM 599 C CA . SER A 1 84 ? -3.070 -4.315 -2.086 1.00 98.00 84 SER A CA 1
ATOM 600 C C . SER A 1 84 ? -3.887 -3.134 -1.548 1.00 98.00 84 SER A C 1
ATOM 602 O O . SER A 1 84 ? -4.443 -3.199 -0.453 1.00 98.00 84 SER A O 1
ATOM 604 N N . VAL A 1 85 ? -4.008 -2.054 -2.327 1.00 98.31 85 VAL A N 1
ATOM 605 C CA . VAL A 1 85 ? -4.830 -0.888 -1.972 1.00 98.31 85 VAL A CA 1
ATOM 606 C C . VAL A 1 85 ? -6.319 -1.245 -1.949 1.00 98.31 85 VAL A C 1
ATOM 608 O O . VAL A 1 85 ? -7.044 -0.769 -1.073 1.00 98.31 85 VAL A O 1
ATOM 611 N N . ALA A 1 86 ? -6.787 -2.095 -2.868 1.00 97.12 86 ALA A N 1
ATOM 612 C CA . ALA A 1 86 ? -8.168 -2.573 -2.863 1.00 97.12 86 ALA A CA 1
ATOM 613 C C . ALA A 1 86 ? -8.474 -3.417 -1.612 1.00 97.12 86 ALA A C 1
ATOM 615 O O . ALA A 1 86 ? -9.481 -3.177 -0.944 1.00 97.12 86 ALA A O 1
ATOM 616 N N . GLU A 1 87 ? -7.581 -4.338 -1.240 1.00 98.00 87 GLU A N 1
ATOM 617 C CA . GLU A 1 87 ? -7.695 -5.121 0.000 1.00 98.00 87 GLU A CA 1
ATOM 618 C C . GLU A 1 87 ? -7.679 -4.225 1.247 1.00 98.00 87 GLU A C 1
ATOM 620 O O . GLU A 1 87 ? -8.512 -4.375 2.143 1.00 98.00 87 GLU A O 1
ATOM 625 N N . GLN A 1 88 ? -6.788 -3.231 1.285 1.00 98.00 88 GLN A N 1
ATOM 626 C CA . GLN A 1 88 ? -6.717 -2.264 2.379 1.00 98.00 88 GLN A CA 1
ATOM 627 C C . GLN A 1 88 ? -8.013 -1.447 2.517 1.00 98.00 88 GLN A C 1
ATOM 629 O O . GLN A 1 88 ? -8.431 -1.131 3.635 1.00 98.00 88 GLN A O 1
ATOM 634 N N . ASN A 1 89 ? -8.665 -1.106 1.401 1.00 98.00 89 ASN A N 1
ATOM 635 C CA . ASN A 1 89 ? -9.946 -0.403 1.415 1.00 98.00 89 ASN A CA 1
ATOM 636 C C . ASN A 1 89 ? -11.043 -1.258 2.067 1.00 98.00 89 ASN A C 1
ATOM 638 O O . ASN A 1 89 ? -11.733 -0.773 2.964 1.00 98.00 89 ASN A O 1
ATOM 642 N N . ILE A 1 90 ? -11.130 -2.540 1.694 1.00 97.88 90 ILE A N 1
ATOM 643 C CA . ILE A 1 90 ? -12.071 -3.500 2.292 1.00 97.88 90 ILE A CA 1
ATOM 644 C C . ILE A 1 90 ? -11.822 -3.622 3.799 1.00 97.88 90 ILE A C 1
ATOM 646 O O . ILE A 1 90 ? -12.749 -3.450 4.589 1.00 97.88 90 ILE A O 1
ATOM 650 N N . ALA A 1 91 ? -10.566 -3.814 4.213 1.00 98.25 91 ALA A N 1
ATOM 651 C CA . ALA A 1 91 ? -10.211 -3.903 5.629 1.00 98.25 91 ALA A CA 1
ATOM 652 C C . ALA A 1 91 ? -10.580 -2.625 6.409 1.00 98.25 91 ALA A C 1
ATOM 654 O O . ALA A 1 91 ? -11.023 -2.689 7.553 1.00 98.25 91 ALA A O 1
ATOM 655 N N . THR A 1 92 ? -10.442 -1.448 5.792 1.00 98.19 92 THR A N 1
ATOM 656 C CA . THR A 1 92 ? -10.809 -0.165 6.419 1.00 98.19 92 THR A CA 1
ATOM 657 C C . THR A 1 92 ? -12.322 -0.037 6.617 1.00 98.19 92 THR A C 1
ATOM 659 O O . THR A 1 92 ? -12.764 0.495 7.640 1.00 98.19 92 THR A O 1
ATOM 662 N N . ILE A 1 93 ? -13.119 -0.540 5.671 1.00 98.31 93 ILE A N 1
ATOM 663 C CA . ILE A 1 93 ? -14.580 -0.598 5.797 1.00 98.31 93 ILE A CA 1
ATOM 664 C C . ILE A 1 93 ? -14.959 -1.549 6.938 1.00 98.31 93 ILE A C 1
ATOM 666 O O . ILE A 1 93 ? -15.681 -1.139 7.842 1.00 98.31 93 ILE A O 1
ATOM 670 N N . GLU A 1 94 ? -14.388 -2.757 6.977 1.00 98.50 94 GLU A N 1
ATOM 671 C CA . GLU A 1 94 ? -14.647 -3.718 8.059 1.00 98.50 94 GLU A CA 1
ATOM 672 C C . GLU A 1 94 ? -14.263 -3.174 9.440 1.00 98.50 94 GLU A C 1
ATOM 674 O O . GLU A 1 94 ? -14.992 -3.363 10.414 1.00 98.50 94 GLU A O 1
ATOM 679 N N . ILE A 1 95 ? -13.128 -2.478 9.560 1.00 98.06 95 ILE A N 1
ATOM 680 C CA . ILE A 1 95 ? -12.735 -1.824 10.817 1.00 98.06 95 ILE A CA 1
ATOM 681 C C . ILE A 1 95 ? -13.782 -0.784 11.220 1.00 98.06 95 ILE A C 1
ATOM 683 O O . ILE A 1 95 ? -14.176 -0.731 12.385 1.00 98.06 95 ILE A O 1
ATOM 687 N N . SER A 1 96 ? -14.239 0.032 10.270 1.00 98.38 96 SER A N 1
ATOM 688 C CA . SER A 1 96 ? -15.227 1.084 10.531 1.00 98.38 96 SER A CA 1
ATOM 689 C C . SER A 1 96 ? -16.559 0.497 11.006 1.00 98.38 96 SER A C 1
ATOM 691 O O . SER A 1 96 ? -17.130 0.985 11.985 1.00 98.38 96 SER A O 1
ATOM 693 N N . ASP A 1 97 ? -17.005 -0.594 10.382 1.00 98.44 97 ASP A N 1
ATOM 694 C CA . ASP A 1 97 ? -18.217 -1.319 10.767 1.00 98.44 97 ASP A CA 1
ATOM 695 C C . ASP A 1 97 ? -18.087 -1.940 12.166 1.00 98.44 97 ASP A C 1
ATOM 697 O O . ASP A 1 97 ? -18.969 -1.771 13.013 1.00 98.44 97 ASP A O 1
ATOM 701 N N . ASN A 1 98 ? -16.953 -2.584 12.459 1.00 98.31 98 ASN A N 1
ATOM 702 C CA . ASN A 1 98 ? -16.671 -3.145 13.782 1.00 98.31 98 ASN A CA 1
ATOM 703 C C . ASN A 1 98 ? -16.646 -2.065 14.876 1.00 98.31 98 ASN A C 1
ATOM 705 O O . ASN A 1 98 ? -17.168 -2.272 15.974 1.00 98.31 98 ASN A O 1
ATOM 709 N N . VAL A 1 99 ? -16.071 -0.894 14.586 1.00 98.44 99 VAL A N 1
ATOM 710 C CA . VAL A 1 99 ? -16.052 0.246 15.514 1.00 98.44 99 VAL A CA 1
ATOM 711 C C . VAL A 1 99 ? -17.468 0.769 15.767 1.00 98.44 99 VAL A C 1
ATOM 713 O O . VAL A 1 99 ? -17.825 1.021 16.921 1.00 98.44 99 VAL A O 1
ATOM 716 N N . ALA A 1 100 ? -18.297 0.889 14.727 1.00 98.19 100 ALA A N 1
ATOM 717 C CA . ALA A 1 100 ? -19.692 1.299 14.874 1.00 98.19 100 ALA A CA 1
ATOM 718 C C . ALA A 1 100 ? -20.492 0.294 15.720 1.00 98.19 100 ALA A C 1
ATOM 720 O O . ALA A 1 100 ? -21.219 0.688 16.636 1.00 98.19 100 ALA A O 1
ATOM 721 N N . GLN A 1 101 ? -20.308 -1.008 15.482 1.00 98.38 101 GLN A N 1
ATOM 722 C CA . GLN A 1 101 ? -20.947 -2.060 16.270 1.00 98.38 101 GLN A CA 1
ATOM 723 C C . GLN A 1 101 ? -20.506 -2.026 17.740 1.00 98.38 101 GLN A C 1
ATOM 725 O O . GLN A 1 101 ? -21.349 -2.091 18.637 1.00 98.38 101 GLN A O 1
ATOM 730 N N . ALA A 1 102 ? -19.206 -1.873 18.007 1.00 98.38 102 ALA A N 1
ATOM 731 C CA . ALA A 1 102 ? -18.678 -1.761 19.366 1.00 98.38 102 ALA A CA 1
ATOM 732 C C . ALA A 1 102 ? -19.210 -0.515 20.098 1.00 98.38 102 ALA A C 1
ATOM 734 O O . ALA A 1 102 ? -19.527 -0.574 21.291 1.00 98.38 102 ALA A O 1
ATOM 735 N N . SER A 1 103 ? -19.352 0.608 19.387 1.00 98.50 103 SER A N 1
ATOM 736 C CA . SER A 1 103 ? -19.943 1.835 19.927 1.00 98.50 103 SER A CA 1
ATOM 737 C C . SER A 1 103 ? -21.410 1.629 20.321 1.00 98.50 103 SER A C 1
ATOM 739 O O . SER A 1 103 ? -21.781 1.932 21.458 1.00 98.50 103 SER A O 1
ATOM 741 N N . ASN A 1 104 ? -22.214 1.018 19.444 1.00 98.31 104 ASN A N 1
ATOM 742 C CA . ASN A 1 104 ? -23.610 0.682 19.738 1.00 98.31 104 ASN A CA 1
ATOM 743 C C . ASN A 1 104 ? -23.725 -0.266 20.942 1.00 98.31 104 ASN A C 1
ATOM 745 O O . ASN A 1 104 ? -24.485 0.010 21.869 1.00 98.31 104 ASN A O 1
ATOM 749 N N . GLY A 1 105 ? -22.907 -1.322 20.993 1.00 98.56 105 GLY A N 1
ATOM 750 C CA . GLY A 1 105 ? -22.881 -2.245 22.133 1.00 98.56 105 GLY A CA 1
ATOM 751 C C . GLY A 1 105 ? -22.498 -1.559 23.450 1.00 98.56 105 GLY A C 1
ATOM 752 O O . GLY A 1 105 ? -23.060 -1.856 24.505 1.00 98.56 105 GLY A O 1
ATOM 753 N N . THR A 1 106 ? 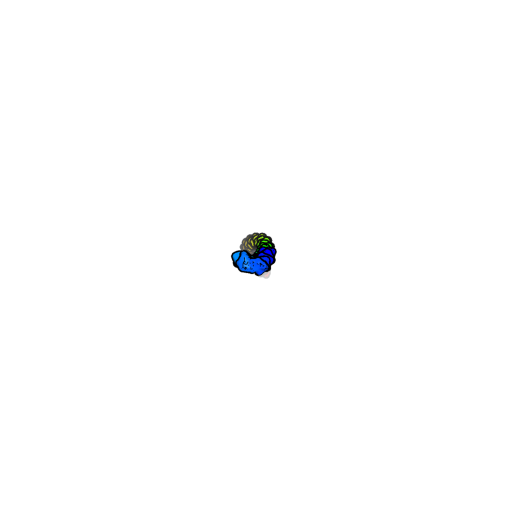-21.595 -0.575 23.404 1.00 98.38 106 THR A N 1
ATOM 754 C CA . THR A 1 106 ? -21.243 0.237 24.581 1.00 98.38 106 THR A CA 1
ATOM 755 C C . THR A 1 106 ? -22.421 1.104 25.041 1.00 98.38 106 THR A C 1
ATOM 757 O O . THR A 1 106 ? -22.659 1.233 26.244 1.00 98.38 106 THR A O 1
ATOM 760 N N . GLN A 1 107 ? -23.199 1.658 24.107 1.00 98.38 107 GLN A N 1
ATOM 761 C CA . GLN A 1 107 ? -24.390 2.453 24.413 1.00 98.38 107 GLN A CA 1
ATOM 762 C C . GLN A 1 107 ? -25.508 1.604 25.044 1.00 98.38 107 GLN A C 1
ATOM 764 O O . GLN A 1 107 ? -26.129 2.028 26.025 1.00 98.38 107 GLN A O 1
ATOM 769 N N . GLU A 1 108 ? -25.731 0.392 24.533 1.00 98.44 108 GLU A N 1
ATOM 770 C CA . GLU A 1 108 ? -26.676 -0.581 25.099 1.00 98.44 108 GLU A CA 1
ATOM 771 C C . GLU A 1 108 ? -26.268 -1.019 26.512 1.00 98.44 108 GLU A C 1
ATOM 773 O O . GLU A 1 108 ? -27.097 -1.081 27.428 1.00 98.44 108 GLU A O 1
ATOM 778 N N . MET A 1 109 ? -24.974 -1.262 26.723 1.00 98.38 109 MET A N 1
ATOM 779 C CA . MET A 1 109 ? -24.424 -1.594 28.035 1.00 98.38 109 MET A CA 1
ATOM 780 C C . MET A 1 109 ? -24.601 -0.443 29.034 1.00 98.38 109 MET A C 1
ATOM 782 O O . MET A 1 109 ? -24.997 -0.682 30.175 1.00 98.38 109 MET A O 1
ATOM 786 N N . ALA A 1 110 ? -24.387 0.807 28.615 1.00 98.31 110 ALA A N 1
ATOM 787 C CA . ALA A 1 110 ? -24.633 1.975 29.460 1.00 98.31 110 ALA A CA 1
ATOM 788 C C . ALA A 1 110 ? -26.114 2.088 29.873 1.00 98.31 110 ALA A C 1
ATOM 790 O O . ALA A 1 110 ? -26.416 2.346 31.040 1.00 98.31 110 ALA A O 1
ATOM 791 N N . SER A 1 111 ? -27.045 1.832 28.945 1.00 98.44 111 SER A N 1
ATOM 792 C CA . SER A 1 111 ? -28.483 1.789 29.250 1.00 98.44 111 SER A CA 1
ATOM 793 C C . SER A 1 111 ? -28.819 0.670 30.243 1.00 98.44 111 SER A C 1
ATOM 795 O O . SER A 1 111 ? -29.501 0.901 31.243 1.00 98.44 111 SER A O 1
ATOM 797 N N . SER A 1 112 ? -28.260 -0.522 30.030 1.00 98.38 112 SER A N 1
ATOM 798 C CA . SER A 1 112 ? -28.430 -1.665 30.933 1.00 98.38 112 SER A CA 1
ATOM 799 C C . SER A 1 112 ? -27.921 -1.358 32.345 1.00 98.38 112 SER A C 1
ATOM 801 O O . SER A 1 112 ? -28.593 -1.680 33.323 1.00 98.38 112 SER A O 1
ATOM 803 N N . MET A 1 113 ? -26.787 -0.661 32.471 1.00 97.94 113 MET A N 1
ATOM 804 C CA . MET A 1 113 ? -26.252 -0.226 33.767 1.00 97.94 113 MET A CA 1
ATOM 805 C C . MET A 1 113 ? -27.159 0.781 34.478 1.00 97.94 113 MET A C 1
ATOM 807 O O . MET A 1 113 ? -27.315 0.707 35.698 1.00 97.94 113 MET A O 1
ATOM 811 N N . SER A 1 114 ? -27.809 1.682 33.737 1.00 98.38 114 SER A N 1
ATOM 812 C CA . SER A 1 114 ? -28.806 2.595 34.309 1.00 98.38 114 SER A CA 1
ATOM 813 C C . SER A 1 114 ? -30.003 1.828 34.889 1.00 98.38 114 SER A C 1
ATOM 815 O O . SER A 1 114 ? -30.397 2.070 36.032 1.00 98.38 114 SER A O 1
ATOM 817 N N . ASN A 1 115 ? -30.513 0.828 34.163 1.00 98.38 115 ASN A N 1
ATOM 818 C CA . ASN A 1 115 ? -31.615 -0.024 34.627 1.00 98.38 115 ASN A CA 1
ATOM 819 C C . ASN A 1 115 ? -31.233 -0.863 35.859 1.00 98.38 115 ASN A C 1
ATOM 821 O O . ASN A 1 115 ? -32.024 -1.002 36.798 1.00 98.38 115 ASN A O 1
ATOM 825 N N . ILE A 1 116 ? -30.008 -1.398 35.884 1.00 98.50 116 ILE A N 1
ATOM 826 C CA . ILE A 1 116 ? -29.468 -2.121 37.043 1.00 98.50 116 ILE A CA 1
ATOM 827 C C . ILE A 1 116 ? -29.382 -1.190 38.254 1.00 98.50 116 ILE A C 1
ATOM 829 O O . ILE A 1 116 ? -29.840 -1.554 39.335 1.00 98.50 116 ILE A O 1
ATOM 833 N N . SER A 1 117 ? -28.860 0.028 38.082 1.00 98.44 117 SER A N 1
ATOM 834 C CA . SER A 1 117 ? -28.774 1.017 39.162 1.00 98.44 117 SER A CA 1
ATOM 835 C C . SER A 1 117 ? -30.154 1.353 39.742 1.00 98.44 117 SER A C 1
ATOM 837 O O . SER A 1 117 ? -30.326 1.352 40.963 1.00 98.44 117 SER A O 1
ATOM 839 N N . ALA A 1 118 ? -31.164 1.544 38.888 1.00 98.19 118 ALA A N 1
ATOM 840 C CA . ALA A 1 118 ? -32.542 1.754 39.327 1.00 98.19 118 ALA A CA 1
ATOM 841 C C . ALA A 1 118 ? -33.092 0.552 40.120 1.00 98.19 118 ALA A C 1
ATOM 843 O O . ALA A 1 118 ? -33.701 0.729 41.176 1.00 98.19 118 ALA A O 1
ATOM 844 N N . SER A 1 119 ? -32.820 -0.672 39.662 1.00 98.50 119 SER A N 1
ATOM 845 C CA . SER A 1 119 ? -33.250 -1.906 40.336 1.00 98.50 119 SER A CA 1
ATOM 846 C C . SER A 1 119 ? -32.582 -2.092 41.705 1.00 98.50 119 SER A C 1
ATOM 848 O O . SER A 1 119 ? -33.225 -2.535 42.660 1.00 98.50 119 SER A O 1
ATOM 850 N N . ILE A 1 120 ? -31.307 -1.710 41.831 1.00 98.38 120 ILE A N 1
ATOM 851 C CA . ILE A 1 120 ? -30.577 -1.704 43.107 1.00 98.38 120 ILE A CA 1
ATOM 852 C C . ILE A 1 120 ? -31.211 -0.705 44.079 1.00 98.38 120 ILE A C 1
ATOM 854 O O . ILE A 1 120 ? -31.447 -1.055 45.235 1.00 98.38 120 ILE A O 1
ATOM 858 N N . ASN A 1 121 ? -31.544 0.505 43.620 1.00 98.38 121 ASN A N 1
ATOM 859 C CA . ASN A 1 121 ? -32.216 1.503 44.456 1.00 98.38 121 ASN A CA 1
ATOM 860 C C . ASN A 1 121 ? -33.577 0.999 44.952 1.00 98.38 121 ASN A C 1
ATOM 862 O O . ASN A 1 121 ? -33.881 1.124 46.138 1.00 98.38 121 ASN A O 1
ATOM 866 N N . GLN A 1 122 ? -34.359 0.361 44.077 1.00 98.38 122 GLN A N 1
ATOM 867 C CA . GLN A 1 122 ? -35.636 -0.242 44.457 1.00 98.38 122 GLN A CA 1
ATOM 868 C C . GLN A 1 122 ? -35.453 -1.348 45.505 1.00 98.38 122 GLN A C 1
ATOM 870 O O . GLN A 1 122 ? -36.156 -1.372 46.512 1.00 98.38 122 GLN A O 1
ATOM 875 N N . THR A 1 123 ? -34.473 -2.231 45.300 1.00 98.38 123 THR A N 1
ATOM 876 C CA . THR A 1 123 ? -34.149 -3.312 46.244 1.00 98.38 123 THR A CA 1
ATOM 877 C C . THR A 1 123 ? -33.732 -2.755 47.607 1.00 98.38 123 THR A C 1
ATOM 879 O O . THR A 1 123 ? -34.171 -3.258 48.638 1.00 98.38 123 THR A O 1
ATOM 882 N N . SER A 1 124 ? -32.931 -1.686 47.621 1.00 98.44 124 SER A N 1
ATOM 883 C CA . SER A 1 124 ? -32.512 -0.990 48.844 1.00 98.44 124 SER A CA 1
ATOM 884 C C . SER A 1 124 ? -33.696 -0.371 49.595 1.00 98.44 124 SER A C 1
ATOM 886 O O . SER A 1 124 ? -33.783 -0.486 50.819 1.00 98.44 124 SER A O 1
ATOM 888 N N . SER A 1 125 ? -34.650 0.230 48.874 1.00 98.38 125 SER A N 1
ATOM 889 C CA . SER A 1 125 ? -35.890 0.741 49.473 1.00 98.38 125 SER A CA 1
ATOM 890 C C . SER A 1 125 ? -36.695 -0.387 50.117 1.00 98.38 125 SER A C 1
ATOM 892 O O . SER A 1 125 ? -37.019 -0.307 51.296 1.00 98.38 125 SER A O 1
ATOM 894 N N . SER A 1 126 ? -36.939 -1.480 49.389 1.00 98.44 126 SER A N 1
ATOM 895 C CA . SER A 1 126 ? -37.691 -2.621 49.922 1.00 98.44 126 SER A CA 1
ATOM 896 C C . SER A 1 126 ? -37.001 -3.282 51.119 1.00 98.44 126 SER A C 1
ATOM 898 O O . SER A 1 126 ? -37.672 -3.716 52.052 1.00 98.44 126 SER A O 1
ATOM 900 N N . ALA A 1 127 ? -35.667 -3.335 51.137 1.00 98.44 127 ALA A N 1
ATOM 901 C CA . ALA A 1 127 ? -34.918 -3.821 52.294 1.00 98.44 127 ALA A CA 1
ATOM 902 C C . ALA A 1 127 ? -35.111 -2.923 53.531 1.00 98.44 127 ALA A C 1
ATOM 904 O O . ALA A 1 127 ? -35.260 -3.444 54.638 1.00 98.44 127 ALA A O 1
ATOM 905 N N . ASN A 1 128 ? -35.158 -1.596 53.354 1.00 98.31 128 ASN A N 1
ATOM 906 C CA . ASN A 1 128 ? -35.483 -0.665 54.439 1.00 98.31 128 ASN A CA 1
ATOM 907 C C . ASN A 1 128 ? -36.917 -0.857 54.943 1.00 98.31 128 ASN A C 1
ATOM 909 O O . ASN A 1 128 ? -37.123 -0.912 56.154 1.00 98.31 128 ASN A O 1
ATOM 913 N N . ASP A 1 129 ? -37.889 -1.032 54.046 1.00 98.19 129 ASP A N 1
ATOM 914 C CA . ASP A 1 129 ? -39.285 -1.279 54.428 1.00 98.19 129 ASP A CA 1
ATOM 915 C C . ASP A 1 129 ? -39.415 -2.554 55.277 1.00 98.19 129 ASP A C 1
ATOM 917 O O . ASP A 1 129 ? -40.071 -2.559 56.320 1.00 98.19 129 ASP A O 1
ATOM 921 N N . VAL A 1 130 ? -38.724 -3.632 54.886 1.00 98.44 130 VAL A N 1
ATOM 922 C CA . VAL A 1 130 ? -38.680 -4.889 55.654 1.00 98.44 130 VAL A CA 1
ATOM 923 C C . VAL A 1 130 ? -38.015 -4.695 57.020 1.00 98.44 130 VAL A C 1
ATOM 925 O O . VAL A 1 130 ? -38.493 -5.241 58.020 1.00 98.44 130 VAL A O 1
ATOM 928 N N . ALA A 1 131 ? -36.932 -3.916 57.098 1.00 98.25 131 ALA A N 1
ATOM 929 C CA . ALA A 1 131 ? -36.264 -3.612 58.363 1.00 98.25 131 ALA A CA 1
ATOM 930 C C . ALA A 1 131 ? -37.169 -2.802 59.310 1.00 98.25 131 ALA A C 1
ATOM 932 O O . ALA A 1 131 ? -37.245 -3.102 60.508 1.00 98.25 131 ALA A O 1
ATOM 933 N N . HIS A 1 132 ? -37.907 -1.827 58.774 1.00 98.00 132 HIS A N 1
ATOM 934 C CA . HIS A 1 132 ? -38.909 -1.067 59.518 1.00 98.00 132 HIS A CA 1
ATOM 935 C C . HIS A 1 132 ? -40.034 -1.969 60.030 1.00 98.00 132 HIS A C 1
ATOM 937 O O . HIS A 1 132 ? -40.272 -2.004 61.237 1.00 98.00 132 HIS A O 1
ATOM 943 N N . ALA A 1 133 ? -40.644 -2.776 59.158 1.00 98.19 133 ALA A N 1
ATOM 944 C CA . ALA A 1 133 ? -41.702 -3.711 59.540 1.00 98.19 133 ALA A CA 1
ATOM 945 C C . ALA A 1 133 ? -41.241 -4.714 60.616 1.00 98.19 133 ALA A C 1
ATOM 947 O O . ALA A 1 133 ? -41.981 -5.020 61.548 1.00 98.19 133 ALA A O 1
ATOM 948 N N . SER A 1 134 ? -39.993 -5.187 60.540 1.00 98.19 134 SER A N 1
ATOM 949 C CA . SER A 1 134 ? -39.409 -6.074 61.558 1.00 98.19 134 SER A CA 1
ATOM 950 C C . SER A 1 134 ? -39.247 -5.375 62.916 1.00 98.19 134 SER A C 1
ATOM 952 O O . SER A 1 134 ? -39.458 -5.985 63.965 1.00 98.19 134 SER A O 1
ATOM 954 N N . THR A 1 135 ? -38.904 -4.085 62.912 1.00 98.06 135 THR A N 1
ATOM 955 C CA . THR A 1 135 ? -38.782 -3.265 64.130 1.00 98.06 135 THR A CA 1
ATOM 956 C C . THR A 1 135 ? -40.148 -3.004 64.771 1.00 98.06 135 THR A C 1
ATOM 958 O O . THR A 1 135 ? -40.305 -3.138 65.989 1.00 98.06 135 THR A O 1
ATOM 961 N N . GLU A 1 136 ? -41.157 -2.689 63.959 1.00 97.81 136 GLU A N 1
ATOM 962 C CA . GLU A 1 136 ? -42.544 -2.548 64.414 1.00 97.81 136 GLU A CA 1
ATOM 963 C C . GLU A 1 136 ? -43.083 -3.864 64.981 1.00 97.81 136 GLU A C 1
ATOM 965 O O . GLU A 1 136 ? -43.659 -3.879 66.069 1.00 97.81 136 GLU A O 1
ATOM 970 N N . MET A 1 137 ? -42.820 -4.987 64.305 1.00 97.75 137 MET A N 1
ATOM 971 C CA . MET A 1 137 ? -43.210 -6.316 64.776 1.00 97.75 137 MET A CA 1
ATOM 972 C C . MET A 1 137 ? -42.597 -6.637 66.144 1.00 97.75 137 MET A C 1
ATOM 974 O O . MET A 1 137 ? -43.319 -7.086 67.033 1.00 97.75 137 MET A O 1
ATOM 978 N N . ASN A 1 138 ? -41.303 -6.366 66.352 1.00 97.62 138 ASN A N 1
ATOM 979 C CA . ASN A 1 138 ? -40.663 -6.538 67.662 1.00 97.62 138 ASN A CA 1
ATOM 980 C C . ASN A 1 138 ? -41.340 -5.685 68.744 1.00 97.62 138 ASN A C 1
ATOM 982 O O . ASN A 1 138 ? -41.640 -6.184 69.828 1.00 97.62 138 ASN A O 1
ATOM 986 N N . THR A 1 139 ? -41.661 -4.430 68.425 1.00 97.50 139 THR A N 1
ATOM 987 C CA . THR A 1 139 ? -42.364 -3.525 69.347 1.00 97.50 139 THR A CA 1
ATOM 988 C C . THR A 1 139 ? -43.744 -4.075 69.725 1.00 97.50 139 THR A C 1
ATOM 990 O O . THR A 1 139 ? -44.115 -4.085 70.901 1.00 97.50 139 THR A O 1
ATOM 993 N N . GLN A 1 140 ? -44.498 -4.589 68.750 1.00 97.50 140 GLN A N 1
ATOM 994 C CA . GLN A 1 140 ? -45.816 -5.181 68.979 1.00 97.50 140 GLN A CA 1
ATOM 995 C C . GLN A 1 140 ? -45.736 -6.464 69.823 1.00 97.50 140 GLN A C 1
ATOM 997 O O . GLN A 1 140 ? -46.587 -6.696 70.685 1.00 97.50 140 GLN A O 1
ATOM 1002 N N . VAL A 1 141 ? -44.707 -7.289 69.605 1.00 97.75 141 VAL A N 1
ATOM 1003 C CA . VAL A 1 141 ? -44.438 -8.496 70.403 1.00 97.75 141 VAL A CA 1
ATOM 1004 C C . VAL A 1 141 ? -44.134 -8.133 71.859 1.00 97.75 141 VAL A C 1
ATOM 1006 O O . VAL A 1 141 ? -44.691 -8.756 72.766 1.00 97.75 141 VAL A O 1
ATOM 1009 N N . ASP A 1 142 ? -43.325 -7.101 72.104 1.00 97.56 142 ASP A N 1
ATOM 1010 C CA . ASP A 1 142 ? -43.015 -6.632 73.460 1.00 97.56 142 ASP A CA 1
ATOM 1011 C C . ASP A 1 142 ? -44.255 -6.083 74.184 1.00 97.56 142 ASP A C 1
ATOM 1013 O O . ASP A 1 142 ? -44.487 -6.395 75.358 1.00 97.56 142 ASP A O 1
ATOM 1017 N N . GLN A 1 143 ? -45.109 -5.330 73.482 1.00 97.19 143 GLN A N 1
ATOM 1018 C CA . GLN A 1 143 ? -46.388 -4.850 74.018 1.00 97.19 143 GLN A CA 1
ATOM 1019 C C . GLN A 1 143 ? -47.343 -5.997 74.364 1.00 97.19 143 GLN A C 1
ATOM 1021 O O . GLN A 1 143 ? -47.977 -5.983 75.426 1.00 97.19 143 GLN A O 1
ATOM 1026 N N . LEU A 1 144 ? -47.436 -7.007 73.494 1.00 97.44 144 LEU A N 1
ATOM 1027 C CA . LEU A 1 144 ? -48.251 -8.193 73.740 1.00 97.44 144 LEU A CA 1
ATOM 1028 C C . LEU A 1 144 ? -47.736 -8.954 74.964 1.00 97.44 144 LEU A C 1
ATOM 1030 O O . LEU A 1 144 ? -48.519 -9.300 75.845 1.00 97.44 144 LEU A O 1
ATOM 1034 N N . LYS A 1 145 ? -46.418 -9.154 75.067 1.00 96.94 145 LYS A N 1
ATOM 1035 C CA . LYS A 1 145 ? -45.777 -9.798 76.220 1.00 96.94 145 LYS A CA 1
ATOM 1036 C C . LYS A 1 145 ? -46.055 -9.046 77.523 1.00 96.94 145 LYS A C 1
ATOM 1038 O O . LYS A 1 145 ? -46.367 -9.674 78.533 1.00 96.94 145 LYS A O 1
ATOM 1043 N N . SER A 1 146 ? -45.974 -7.715 77.501 1.00 97.06 146 SER A N 1
ATOM 1044 C CA . SER A 1 146 ? -46.315 -6.866 78.649 1.00 97.06 146 SER A CA 1
ATOM 1045 C C . SER A 1 146 ? -47.785 -7.026 79.053 1.00 97.06 146 SER A C 1
ATOM 1047 O O . SER A 1 146 ? -48.077 -7.293 80.217 1.00 97.06 146 SER A O 1
ATOM 1049 N N . SER A 1 147 ? -48.700 -6.975 78.081 1.00 97.06 147 SER A N 1
ATOM 1050 C CA . SER A 1 147 ? -50.144 -7.124 78.308 1.00 97.06 147 SER A CA 1
ATOM 1051 C C . SER A 1 147 ? -50.513 -8.507 78.855 1.00 97.06 147 SER A C 1
ATOM 1053 O O . SER A 1 147 ? -51.343 -8.616 79.754 1.00 97.06 147 SER A O 1
ATOM 1055 N N . VAL A 1 148 ? -49.872 -9.570 78.355 1.00 97.06 148 VAL A N 1
ATOM 1056 C CA . VAL A 1 148 ? -50.046 -10.938 78.867 1.00 97.06 148 VAL A CA 1
ATOM 1057 C C . VAL A 1 148 ? -49.543 -11.048 80.307 1.00 97.06 148 VAL A C 1
ATOM 1059 O O . VAL A 1 148 ? -50.244 -11.609 81.145 1.00 97.06 148 VAL A O 1
ATOM 1062 N N . ASN A 1 149 ? -48.373 -10.487 80.628 1.00 95.88 149 ASN A N 1
ATOM 1063 C CA . ASN A 1 149 ? -47.856 -10.479 82.001 1.00 95.88 149 ASN A CA 1
ATOM 1064 C C . ASN A 1 149 ? -48.779 -9.725 82.971 1.00 95.88 149 ASN A C 1
ATOM 1066 O O . ASN A 1 149 ? -49.019 -10.203 84.077 1.00 95.88 149 ASN A O 1
ATOM 1070 N N . ASP A 1 150 ? -49.310 -8.572 82.559 1.00 95.44 150 ASP A N 1
ATOM 1071 C CA . ASP A 1 150 ? -50.248 -7.781 83.363 1.00 95.44 150 ASP A CA 1
ATOM 1072 C C . ASP A 1 150 ? -51.598 -8.496 83.555 1.00 95.44 150 ASP A C 1
ATOM 1074 O O . ASP A 1 150 ? -52.189 -8.470 84.633 1.00 95.44 150 ASP A O 1
ATOM 1078 N N . PHE A 1 151 ? -52.081 -9.203 82.532 1.00 95.69 151 PHE A N 1
ATOM 1079 C CA . PHE A 1 151 ? -53.267 -10.048 82.661 1.00 95.69 151 PHE A CA 1
ATOM 1080 C C . PHE A 1 151 ? -53.042 -11.194 83.657 1.00 95.69 151 PHE A C 1
ATOM 1082 O O . PHE A 1 151 ? -53.854 -11.398 84.560 1.00 95.69 151 PHE A O 1
ATOM 1089 N N . LEU A 1 152 ? -51.926 -11.920 83.526 1.00 95.50 152 LEU A N 1
ATOM 1090 C CA . LEU A 1 152 ? -51.588 -13.030 84.417 1.00 95.50 152 LEU A CA 1
ATOM 1091 C C . LEU A 1 152 ? -51.412 -12.571 85.872 1.00 95.50 152 LEU A C 1
ATOM 1093 O O . LEU A 1 152 ? -51.857 -13.272 86.780 1.00 95.50 152 LEU A O 1
ATOM 1097 N N . SER A 1 153 ? -50.816 -11.397 86.110 1.00 94.19 153 SER A N 1
ATOM 1098 C CA . SER A 1 153 ? -50.650 -10.851 87.464 1.00 94.19 153 SER A CA 1
ATOM 1099 C C . SER A 1 153 ? -51.991 -10.485 88.111 1.00 94.19 153 SER A C 1
ATOM 1101 O O . SER A 1 153 ? -52.206 -10.792 89.283 1.00 94.19 153 SER A O 1
ATOM 1103 N N . LYS A 1 154 ? -52.922 -9.899 87.345 1.00 93.19 154 LYS A N 1
ATOM 1104 C CA . LYS A 1 154 ? -54.281 -9.576 87.810 1.00 93.19 154 LYS A CA 1
ATOM 1105 C C . LYS A 1 154 ? -55.096 -10.823 88.136 1.00 93.19 154 LYS A C 1
ATOM 1107 O O . LYS A 1 154 ? -55.793 -10.828 89.143 1.00 93.19 154 LYS A O 1
ATOM 1112 N N . VAL A 1 155 ? -54.997 -11.872 87.317 1.00 92.81 155 VAL A N 1
ATOM 1113 C CA . VAL A 1 155 ? -55.685 -13.150 87.567 1.00 92.81 155 VAL A CA 1
ATOM 1114 C C . VAL A 1 155 ? -55.123 -13.853 88.802 1.00 92.81 155 VAL A C 1
ATOM 1116 O O . VAL A 1 155 ? -55.892 -14.397 89.579 1.00 92.81 155 VAL A O 1
ATOM 1119 N N . ALA A 1 156 ? -53.805 -13.821 89.021 1.00 84.00 156 ALA A N 1
ATOM 1120 C CA . ALA A 1 156 ? -53.183 -14.439 90.195 1.00 84.00 156 ALA A CA 1
ATOM 1121 C C . ALA A 1 156 ? -53.490 -13.715 91.523 1.00 84.00 156 ALA A C 1
ATOM 1123 O O . ALA A 1 156 ? -53.292 -14.294 92.590 1.00 84.00 156 ALA A O 1
ATOM 1124 N N . ALA A 1 157 ? -53.926 -12.453 91.466 1.00 81.38 157 ALA A N 1
ATOM 1125 C CA . ALA A 1 157 ? -54.303 -11.652 92.630 1.00 81.38 157 ALA A CA 1
ATOM 1126 C C . ALA A 1 157 ? -55.801 -11.745 92.995 1.00 81.38 157 ALA A C 1
ATOM 1128 O O . ALA A 1 157 ? -56.197 -11.183 94.019 1.00 81.38 157 ALA A O 1
ATOM 1129 N N . ALA A 1 158 ? -56.613 -12.403 92.159 1.00 63.81 158 ALA A N 1
ATOM 1130 C CA . ALA A 1 158 ? -58.044 -12.646 92.357 1.00 63.81 158 ALA A CA 1
ATOM 1131 C C . ALA A 1 158 ? -58.293 -14.037 92.958 1.00 63.81 158 ALA A C 1
ATOM 1133 O O . ALA A 1 158 ? -59.232 -14.146 93.778 1.00 63.81 158 ALA A O 1
#

Sequence (158 aa):
AEQTNLLALNATIEAARAGEMGKGFAVVASEVKSLANQTAKATEEISAQVADIQASTSDAVKGIQEITEIMAEVNEYTDAIGSSVAEQNIATIEISDNVAQASNGTQEMASSMSNISASINQTSSSANDVAHASTEMNTQVDQLKSSVNDFLSKVAAA